Protein 2OBP (pdb70)

Structure (mmCIF, N/CA/C/O backbone):
data_2OBP
#
_entry.id   2OBP
#
_cell.length_a   76.580
_cell.length_b   76.580
_cell.length_c   137.860
_cell.angle_alpha   90.000
_cell.angle_beta   90.000
_cell.angle_gamma   120.000
#
_symmetry.space_group_name_H-M   'P 63 2 2'
#
loop_
_entity.id
_entity.type
_entity.pdbx_description
1 polymer 'Putative DNA-binding protein'
2 non-polymer 'NITRATE ION'
3 non-polymer 'CHLORIDE ION'
4 water water
#
loop_
_atom_site.group_PDB
_atom_site.id
_atom_site.type_symbol
_atom_site.label_atom_id
_atom_site.label_alt_id
_atom_site.label_comp_id
_atom_site.label_asym_id
_atom_site.label_entity_id
_atom_site.label_seq_id
_atom_site.pdbx_PDB_ins_code
_atom_site.Cartn_x
_atom_site.Cartn_y
_atom_site.Cartn_z
_atom_site.occupancy
_atom_site.B_iso_or_equiv
_atom_site.auth_seq_id
_atom_site.auth_comp_id
_atom_site.auth_asym_id
_atom_site.auth_atom_id
_atom_site.pdbx_PDB_model_num
ATOM 1 N N . GLY A 1 13 ? 13.965 38.514 40.660 1.00 41.20 12 GLY A N 1
ATOM 2 C CA . GLY A 1 13 ? 15.156 38.659 41.558 1.00 39.20 12 GLY A CA 1
ATOM 3 C C . GLY A 1 13 ? 16.487 38.529 40.830 1.00 37.96 12 GLY A C 1
ATOM 4 O O . GLY A 1 13 ? 17.536 38.568 41.448 1.00 41.98 12 GLY A O 1
ATOM 5 N N . ILE A 1 14 ? 16.437 38.413 39.513 1.00 33.16 13 ILE A N 1
ATOM 6 C CA . ILE A 1 14 ? 17.607 38.067 38.722 1.00 32.47 13 ILE A CA 1
ATOM 7 C C . ILE A 1 14 ? 18.354 39.331 38.290 1.00 30.48 13 ILE A C 1
ATOM 8 O O . ILE A 1 14 ? 17.720 40.341 37.971 1.00 30.95 13 ILE A O 1
ATOM 13 N N . ASP A 1 15 ? 19.693 39.292 38.322 1.00 26.21 14 ASP A N 1
ATOM 14 C CA . ASP A 1 15 ? 20.514 40.420 37.845 1.00 25.53 14 ASP A CA 1
ATOM 15 C C . ASP A 1 15 ? 20.346 40.533 36.329 1.00 23.88 14 ASP A C 1
ATOM 16 O O . ASP A 1 15 ? 20.821 39.656 35.573 1.00 25.73 14 ASP A O 1
ATOM 21 N N . PRO A 1 16 ? 19.690 41.611 35.865 1.00 25.55 15 PRO A N 1
ATOM 22 C CA . PRO A 1 16 ? 19.387 41.729 34.443 1.00 27.12 15 PRO A CA 1
ATOM 23 C C . PRO A 1 16 ? 20.656 41.921 33.596 1.00 26.51 15 PRO A C 1
ATOM 24 O O . PRO A 1 16 ? 20.672 41.591 32.409 1.00 25.00 15 PRO A O 1
ATOM 28 N N . ALA A 1 17 ? 21.701 42.485 34.195 1.00 24.72 16 ALA A N 1
ATOM 29 C CA . ALA A 1 17 ? 22.947 42.670 33.473 1.00 24.79 16 ALA A CA 1
ATOM 30 C C . ALA A 1 17 ? 23.638 41.354 33.146 1.00 25.98 16 ALA A C 1
ATOM 31 O O . ALA A 1 17 ? 24.226 41.202 32.049 1.00 26.33 16 ALA A O 1
ATOM 33 N N . ILE A 1 18 ? 23.585 40.387 34.055 1.00 23.14 17 ILE A N 1
ATOM 34 C CA . ILE A 1 18 ? 24.179 39.090 33.760 1.00 23.08 17 ILE A CA 1
ATOM 35 C C . ILE A 1 18 ? 23.359 38.372 32.646 1.00 24.31 17 ILE A C 1
ATOM 36 O O . ILE A 1 18 ? 23.905 37.794 31.707 1.00 26.18 17 ILE A O 1
ATOM 41 N N . VAL A 1 19 ? 22.041 38.408 32.778 1.00 24.71 18 VAL A N 1
ATOM 42 C CA . VAL A 1 19 ? 21.163 37.845 31.765 1.00 25.21 18 VAL A CA 1
ATOM 43 C C . VAL A 1 19 ? 21.414 38.476 30.396 1.00 26.37 18 VAL A C 1
ATOM 44 O O . VAL A 1 19 ? 21.522 37.767 29.412 1.00 27.28 18 VAL A O 1
ATOM 48 N N . GLU A 1 20 ? 21.526 39.797 30.337 1.00 25.00 19 GLU A N 1
ATOM 49 C CA . GLU A 1 20 ? 21.663 40.479 29.062 1.00 25.64 19 GLU A CA 1
ATOM 50 C C . GLU A 1 20 ? 22.981 40.126 28.361 1.00 26.93 19 GLU A C 1
ATOM 51 O O . GLU A 1 20 ? 23.014 39.895 27.142 1.00 27.92 19 GLU A O 1
ATOM 57 N N . VAL A 1 21 ? 24.062 40.068 29.130 1.00 25.90 20 VAL A N 1
ATOM 58 C CA . VAL A 1 21 ? 25.328 39.662 28.585 1.00 25.25 20 VAL A CA 1
ATOM 59 C C . VAL A 1 21 ? 25.271 38.215 28.083 1.00 23.66 20 VAL A C 1
ATOM 60 O O . VAL A 1 21 ? 25.841 37.913 27.027 1.00 25.01 20 VAL A O 1
ATOM 64 N N . LEU A 1 22 ? 24.655 37.286 28.838 1.00 24.73 21 LEU A N 1
ATOM 65 C CA . LEU A 1 22 ? 24.493 35.919 28.344 1.00 25.37 21 LEU A CA 1
ATOM 66 C C . LEU A 1 22 ? 23.723 35.855 27.025 1.00 25.71 21 LEU A C 1
ATOM 67 O O . LEU A 1 22 ? 24.117 35.136 26.111 1.00 25.61 21 LEU A O 1
ATOM 72 N N . LEU A 1 23 ? 22.651 36.632 26.929 1.00 28.32 22 LEU A N 1
ATOM 73 C CA . LEU A 1 23 ? 21.878 36.713 25.680 1.00 26.59 22 LEU A CA 1
ATOM 74 C C . LEU A 1 23 ? 22.681 37.258 24.511 1.00 25.90 22 LEU A C 1
ATOM 75 O O . LEU A 1 23 ? 22.604 36.722 23.402 1.00 28.68 22 LEU A O 1
ATOM 80 N N . VAL A 1 24 ? 23.449 38.324 24.746 1.00 24.89 23 VAL A N 1
ATOM 81 C CA . VAL A 1 24 ? 24.258 38.908 23.681 1.00 26.28 23 VAL A CA 1
ATOM 82 C C . VAL A 1 24 ? 25.350 37.923 23.227 1.00 27.10 23 VAL A C 1
ATOM 83 O O . VAL A 1 24 ? 25.576 37.747 22.028 1.00 28.76 23 VAL A O 1
ATOM 87 N N . LEU A 1 25 ? 26.019 37.269 24.181 1.00 26.17 24 LEU A N 1
ATOM 88 C CA . LEU A 1 25 ? 27.080 36.321 23.846 1.00 26.18 24 LEU A CA 1
ATOM 89 C C . LEU A 1 25 ? 26.524 35.087 23.117 1.00 25.47 24 LEU A C 1
ATOM 90 O O . LEU A 1 25 ? 27.158 34.557 22.214 1.00 25.82 24 LEU A O 1
ATOM 95 N N . ARG A 1 26 ? 25.338 34.639 23.485 1.00 26.89 25 ARG A N 1
ATOM 96 C CA . ARG A 1 26 ? 24.720 33.567 22.750 1.00 26.36 25 ARG A CA 1
ATOM 97 C C . ARG A 1 26 ? 24.471 33.939 21.277 1.00 28.13 25 ARG A C 1
ATOM 98 O O . ARG A 1 26 ? 24.771 33.147 20.383 1.00 27.49 25 ARG A O 1
ATOM 106 N N . GLU A 1 27 ? 23.901 35.118 21.051 1.00 27.86 26 GLU A N 1
ATOM 107 C CA . GLU A 1 27 ? 23.700 35.664 19.705 1.00 28.50 26 GLU A CA 1
ATOM 108 C C . GLU A 1 27 ? 25.013 35.714 18.914 1.00 28.81 26 GLU A C 1
ATOM 109 O O . GLU A 1 27 ? 25.069 35.295 17.763 1.00 29.23 26 GLU A O 1
ATOM 115 N N . ALA A 1 28 ? 26.066 36.233 19.544 1.00 26.79 27 ALA A N 1
ATOM 116 C CA . ALA A 1 28 ? 27.372 36.341 18.904 1.00 25.88 27 ALA A CA 1
ATOM 117 C C . ALA A 1 28 ? 27.899 34.994 18.383 1.00 27.93 27 ALA A C 1
ATOM 118 O O . ALA A 1 28 ? 28.539 34.929 17.320 1.00 30.39 27 ALA A O 1
ATOM 120 N N . GLY A 1 29 ? 27.607 33.928 19.109 1.00 29.62 28 GLY A N 1
ATOM 121 C CA . GLY A 1 29 ? 28.121 32.601 18.795 1.00 31.37 28 GLY A CA 1
ATOM 122 C C . GLY A 1 29 ? 27.265 31.725 17.917 1.00 33.68 28 GLY A C 1
ATOM 123 O O . GLY A 1 29 ? 27.656 30.594 17.668 1.00 38.49 28 GLY A O 1
ATOM 124 N N . ILE A 1 30 ? 26.114 32.229 17.464 1.00 35.70 29 ILE A N 1
ATOM 125 C CA A ILE A 1 30 ? 25.204 31.401 16.677 0.50 37.22 29 ILE A CA 1
ATOM 126 C CA B ILE A 1 30 ? 25.162 31.504 16.605 0.50 36.84 29 ILE A CA 1
ATOM 127 C C . ILE A 1 30 ? 25.834 31.007 15.330 1.00 39.01 29 ILE A C 1
ATOM 128 O O . ILE A 1 30 ? 25.665 29.851 14.895 1.00 41.20 29 ILE A O 1
ATOM 137 N N . GLU A 1 31 ? 26.570 31.908 14.688 1.00 39.40 30 GLU A N 1
ATOM 138 C CA . GLU A 1 31 ? 27.263 31.539 13.454 1.00 40.89 30 GLU A CA 1
ATOM 139 C C . GLU A 1 31 ? 28.570 30.827 13.783 1.00 40.47 30 GLU A C 1
ATOM 140 O O . GLU A 1 31 ? 29.468 31.424 14.366 1.00 38.81 30 GLU A O 1
ATOM 146 N N . ASN A 1 32 ? 28.671 29.556 13.395 1.00 42.89 31 ASN A N 1
ATOM 147 C CA . ASN A 1 32 ? 29.859 28.740 13.681 1.00 42.30 31 ASN A CA 1
ATOM 148 C C . ASN A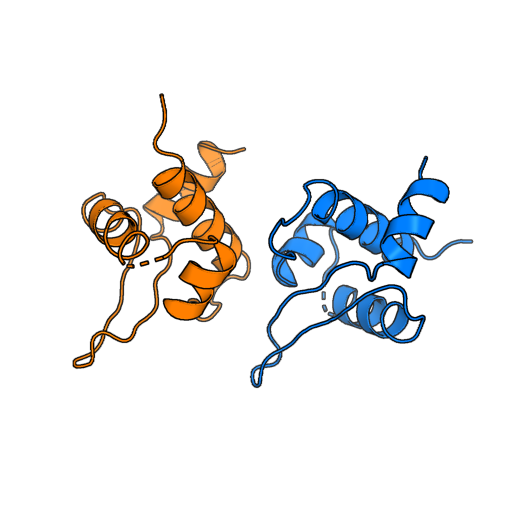 1 32 ? 31.124 29.346 13.056 1.00 40.81 31 ASN A C 1
ATOM 149 O O . ASN A 1 32 ? 31.098 29.827 11.926 1.00 38.27 31 ASN A O 1
ATOM 154 N N . GLY A 1 33 ? 32.217 29.338 13.818 1.00 40.09 32 GLY A N 1
ATOM 155 C CA . GLY A 1 33 ? 33.467 29.962 13.386 1.00 39.78 32 GLY A CA 1
ATOM 156 C C . GLY A 1 33 ? 33.507 31.492 13.361 1.00 38.84 32 GLY A C 1
ATOM 157 O O . GLY A 1 33 ? 34.499 32.063 12.903 1.00 39.05 32 GLY A O 1
ATOM 158 N N . ALA A 1 34 ? 32.459 32.164 13.844 1.00 35.99 33 ALA A N 1
ATOM 159 C CA . ALA A 1 34 ? 32.432 33.635 13.860 1.00 33.35 33 ALA A CA 1
ATOM 160 C C . ALA A 1 34 ? 33.493 34.175 14.817 1.00 30.21 33 ALA A C 1
ATOM 161 O O . ALA A 1 34 ? 33.819 33.556 15.823 1.00 30.41 33 ALA A O 1
ATOM 163 N N . THR A 1 35 ? 34.069 35.327 14.474 1.00 29.37 34 THR A N 1
ATOM 164 C CA . THR A 1 35 ? 35.014 36.012 15.348 1.00 26.20 34 THR A CA 1
ATOM 165 C C . THR A 1 35 ? 34.333 36.492 16.612 1.00 25.91 34 THR A C 1
ATOM 166 O O . THR A 1 35 ? 33.256 37.089 16.532 1.00 25.89 34 THR A O 1
ATOM 170 N N . PRO A 1 36 ? 34.931 36.228 17.801 1.00 25.07 35 PRO A N 1
ATOM 171 C CA . PRO A 1 36 ? 34.252 36.708 19.017 1.00 25.09 35 PRO A CA 1
ATOM 172 C C . PRO A 1 36 ? 34.138 38.216 19.014 1.00 24.42 35 PRO A C 1
ATOM 173 O O . PRO A 1 36 ? 35.043 38.883 18.563 1.00 23.73 35 PRO A O 1
ATOM 177 N N . TRP A 1 37 ? 33.058 38.727 19.577 1.00 23.84 36 TRP A N 1
ATOM 178 C CA . TRP A 1 37 ? 32.843 40.165 19.555 1.00 22.72 36 TRP A CA 1
ATOM 179 C C . TRP A 1 37 ? 33.771 40.887 20.500 1.00 22.00 36 TRP A C 1
ATOM 180 O O . TRP A 1 37 ? 34.120 40.410 21.562 1.00 22.25 36 TRP A O 1
ATOM 191 N N . SER A 1 38 ? 34.169 42.083 20.090 1.00 20.20 37 SER A N 1
ATOM 192 C CA . SER A 1 38 ? 34.958 42.940 20.934 1.00 22.43 37 SER A CA 1
ATOM 193 C C . SER A 1 38 ? 34.168 43.469 22.121 1.00 24.11 37 SER A C 1
ATOM 194 O O . SER A 1 38 ? 32.943 43.583 22.086 1.00 21.29 37 SER A O 1
ATOM 197 N N . LEU A 1 39 ? 34.888 43.815 23.191 1.00 22.95 38 LEU A N 1
ATOM 198 C CA . LEU A 1 39 ? 34.174 44.266 24.410 1.00 22.30 38 LEU A CA 1
ATOM 199 C C . LEU A 1 39 ? 33.236 45.442 24.151 1.00 22.34 38 LEU A C 1
ATOM 200 O O . LEU A 1 39 ? 32.096 45.424 24.603 1.00 25.44 38 LEU A O 1
ATOM 205 N N . PRO A 1 40 ? 33.681 46.477 23.414 1.00 21.88 39 PRO A N 1
ATOM 206 C CA . PRO A 1 40 ? 32.732 47.588 23.210 1.00 19.82 39 PRO A CA 1
ATOM 207 C C . PRO A 1 40 ? 31.448 47.215 22.454 1.00 20.69 39 PRO A C 1
ATOM 208 O O . PRO A 1 40 ? 30.402 47.842 22.655 1.00 22.69 39 PRO A O 1
ATOM 212 N N . LYS A 1 41 ? 31.547 46.287 21.520 1.00 22.39 40 LYS A N 1
ATOM 213 C CA . LYS A 1 41 ? 30.402 45.795 20.802 1.00 22.61 40 LYS A CA 1
ATOM 214 C C . LYS A 1 41 ? 29.444 45.034 21.717 1.00 23.10 40 LYS A C 1
ATOM 215 O O . LYS A 1 41 ? 28.212 45.235 21.662 1.00 23.09 40 LYS A O 1
ATOM 221 N N . ILE A 1 42 ? 30.000 44.193 22.585 1.00 22.35 41 ILE A N 1
ATOM 222 C CA . ILE A 1 42 ? 29.166 43.494 23.571 1.00 21.77 41 ILE A CA 1
ATOM 223 C C . ILE A 1 42 ? 28.448 44.515 24.475 1.00 23.18 41 ILE A C 1
ATOM 224 O O . ILE A 1 42 ? 27.231 44.387 24.736 1.00 25.33 41 ILE A O 1
ATOM 229 N N . ALA A 1 43 ? 29.205 45.509 24.959 1.00 23.64 42 ALA A N 1
ATOM 230 C CA . ALA A 1 43 ? 28.653 46.567 25.828 1.00 23.31 42 ALA A CA 1
ATOM 231 C C . ALA A 1 43 ? 27.560 47.344 25.127 1.00 26.49 42 ALA A C 1
ATOM 232 O O . ALA A 1 43 ? 26.500 47.631 25.713 1.00 26.53 42 ALA A O 1
ATOM 234 N N . LYS A 1 44 ? 27.796 47.696 23.863 1.00 25.55 43 LYS A N 1
ATOM 235 C CA . LYS A 1 44 ? 26.778 48.392 23.087 1.00 24.97 43 LYS A CA 1
ATOM 236 C C . LYS A 1 44 ? 25.532 47.547 22.904 1.00 24.06 43 LYS A C 1
ATOM 237 O O . LYS A 1 44 ? 24.437 48.033 23.129 1.00 24.57 43 LYS A O 1
ATOM 243 N N . ARG A 1 45 ? 25.674 46.282 22.516 1.00 24.12 44 ARG A N 1
ATOM 244 C CA . ARG A 1 45 ? 24.493 45.476 22.213 1.00 25.86 44 ARG A CA 1
ATOM 245 C C . ARG A 1 45 ? 23.725 45.086 23.492 1.00 27.20 44 ARG A C 1
ATOM 246 O O . ARG A 1 45 ? 22.498 44.928 23.440 1.00 25.02 44 ARG A O 1
ATOM 250 N N . ALA A 1 46 ? 24.441 44.963 24.623 1.00 25.56 45 ALA A N 1
ATOM 251 C CA . ALA A 1 46 ? 23.846 44.698 25.951 1.00 25.56 45 ALA A CA 1
ATOM 252 C C . ALA A 1 46 ? 23.302 45.956 26.620 1.00 28.08 45 ALA A C 1
ATOM 253 O O . ALA A 1 46 ? 22.617 45.890 27.641 1.00 30.69 45 ALA A O 1
ATOM 255 N N . GLN A 1 47 ? 23.628 47.110 26.052 1.00 25.50 46 GLN A N 1
ATOM 256 C CA . GLN A 1 47 ? 23.266 48.410 26.609 1.00 26.76 46 GLN A CA 1
ATOM 257 C C . GLN A 1 47 ? 23.809 48.635 28.015 1.00 25.05 46 GLN A C 1
ATOM 258 O O . GLN A 1 47 ? 23.108 49.113 28.893 1.00 27.86 46 GLN A O 1
ATOM 264 N N . LEU A 1 48 ? 25.067 48.287 28.215 1.00 25.74 47 LEU A N 1
ATOM 265 C CA . LEU A 1 48 ? 25.732 48.368 29.509 1.00 25.63 47 LEU A CA 1
ATOM 266 C C . LEU A 1 48 ? 26.939 49.270 29.361 1.00 26.27 47 LEU A C 1
ATOM 267 O O . LEU A 1 48 ? 27.623 49.218 28.350 1.00 27.02 47 LEU A O 1
ATOM 272 N N . PRO A 1 49 ? 27.218 50.093 30.379 1.00 26.78 48 PRO A N 1
ATOM 273 C CA . PRO A 1 49 ? 28.515 50.755 30.443 1.00 25.31 48 PRO A CA 1
ATOM 274 C C . PRO A 1 49 ? 29.651 49.727 30.498 1.00 26.00 48 PRO A C 1
ATOM 275 O O . PRO A 1 49 ? 29.449 48.613 31.031 1.00 25.19 48 PRO A O 1
ATOM 292 N N . SER A 1 51 ? 32.199 49.512 32.408 1.00 26.37 50 SER A N 1
ATOM 293 C CA . SER A 1 51 ? 32.551 49.052 33.762 1.00 25.55 50 SER A CA 1
ATOM 294 C C . SER A 1 51 ? 31.640 47.904 34.212 1.00 25.35 50 SER A C 1
ATOM 295 O O . SER A 1 51 ? 32.095 46.945 34.853 1.00 22.96 50 SER A O 1
ATOM 298 N N . VAL A 1 52 ? 30.358 47.998 33.899 1.00 24.74 51 VAL A N 1
ATOM 299 C CA . VAL A 1 52 ? 29.407 46.942 34.256 1.00 23.65 51 VAL A CA 1
ATOM 300 C C . VAL A 1 52 ? 29.674 45.667 33.449 1.00 24.93 51 VAL A C 1
ATOM 301 O O . VAL A 1 52 ? 29.690 44.544 33.983 1.00 23.02 51 VAL A O 1
ATOM 305 N N . LEU A 1 53 ? 29.962 45.835 32.168 1.00 24.04 52 LEU A N 1
ATOM 306 C CA . LEU A 1 53 ? 30.271 44.671 31.329 1.00 22.20 52 LEU A CA 1
ATOM 307 C C . LEU A 1 53 ? 31.468 43.927 31.906 1.00 22.22 52 LEU A C 1
ATOM 308 O O . LEU A 1 53 ? 31.452 42.680 31.984 1.00 22.77 52 LEU A O 1
ATOM 313 N N . ARG A 1 54 ? 32.524 44.657 32.253 1.00 22.17 53 ARG A N 1
ATOM 314 C CA . ARG A 1 54 ? 33.734 44.016 32.799 1.00 24.04 53 ARG A CA 1
ATOM 315 C C . ARG A 1 54 ? 33.467 43.228 34.078 1.00 22.74 53 ARG A C 1
ATOM 316 O O . ARG A 1 54 ? 34.007 42.142 34.265 1.00 25.77 53 ARG A O 1
ATOM 324 N N . ARG A 1 55 ? 32.588 43.766 34.931 1.00 23.51 54 ARG A N 1
ATOM 325 C CA . ARG A 1 55 ? 32.211 43.102 36.160 1.00 21.81 54 ARG A CA 1
ATOM 326 C C . ARG A 1 55 ? 31.500 41.782 35.853 1.00 22.68 54 ARG A C 1
ATOM 327 O O . ARG A 1 55 ? 31.823 40.731 36.404 1.00 22.97 54 ARG A O 1
ATOM 335 N N . VAL A 1 56 ? 30.513 41.872 34.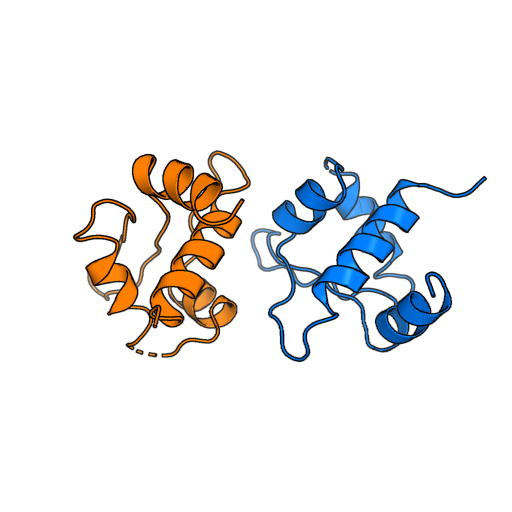974 1.00 21.24 55 VAL A N 1
ATOM 336 C CA . VAL A 1 56 ? 29.742 40.702 34.563 1.00 20.10 55 VAL A CA 1
ATOM 337 C C . VAL A 1 56 ? 30.649 39.636 33.907 1.00 19.22 55 VAL A C 1
ATOM 338 O O . VAL A 1 56 ? 30.572 38.435 34.224 1.00 21.21 55 VAL A O 1
ATOM 342 N N . LEU A 1 57 ? 31.548 40.068 33.028 1.00 19.76 56 LEU A N 1
ATOM 343 C CA . LEU A 1 57 ? 32.443 39.096 32.382 1.00 20.46 56 LEU A CA 1
ATOM 344 C C . LEU A 1 57 ? 33.383 38.467 33.363 1.00 21.37 56 LEU A C 1
ATOM 345 O O . LEU A 1 57 ? 33.744 37.315 33.197 1.00 20.69 56 LEU A O 1
ATOM 350 N N . THR A 1 58 ? 33.902 39.230 34.323 1.00 21.78 57 THR A N 1
ATOM 351 C CA . THR A 1 58 ? 34.743 38.630 35.335 1.00 21.24 57 THR A CA 1
ATOM 352 C C . THR A 1 58 ? 33.988 37.514 36.051 1.00 20.78 57 THR A C 1
ATOM 353 O O . THR A 1 58 ? 34.519 36.445 36.332 1.00 22.03 57 THR A O 1
ATOM 357 N N . GLN A 1 59 ? 32.726 37.772 36.373 1.00 20.46 58 GLN A N 1
ATOM 358 C CA . GLN A 1 59 ? 31.906 36.777 37.055 1.00 19.66 58 GLN A CA 1
ATOM 359 C C . GLN A 1 59 ? 31.595 35.579 36.167 1.00 22.42 58 GLN A C 1
ATOM 360 O O . GLN A 1 59 ? 31.604 34.442 36.640 1.00 20.61 58 GLN A O 1
ATOM 366 N N . LEU A 1 60 ? 31.274 35.819 34.897 1.00 23.78 59 LEU A N 1
ATOM 367 C CA . LEU A 1 60 ? 31.037 34.690 33.973 1.00 23.00 59 LEU A CA 1
ATOM 368 C C . LEU A 1 60 ? 32.294 33.877 33.682 1.00 23.95 59 LEU A C 1
ATOM 369 O O . LEU A 1 60 ? 32.204 32.644 33.474 1.00 23.61 59 LEU A O 1
ATOM 374 N N . GLN A 1 61 ? 33.452 34.552 33.624 1.00 22.91 60 GLN A N 1
ATOM 375 C CA A GLN A 1 61 ? 34.738 33.885 33.435 0.50 22.20 60 GLN A CA 1
ATOM 376 C CA B GLN A 1 61 ? 34.705 33.823 33.426 0.50 22.18 60 GLN A CA 1
ATOM 377 C C . GLN A 1 61 ? 35.048 33.010 34.660 1.00 22.39 60 GLN A C 1
ATOM 378 O O . GLN A 1 61 ? 35.435 31.846 34.548 1.00 19.90 60 GLN A O 1
ATOM 389 N N . ALA A 1 62 ? 34.836 33.561 35.854 1.00 21.17 61 ALA A N 1
ATOM 390 C CA . ALA A 1 62 ? 34.991 32.791 37.087 1.00 22.61 61 ALA A CA 1
ATOM 391 C C . ALA A 1 62 ? 34.147 31.549 37.132 1.00 22.16 61 ALA A C 1
ATOM 392 O O . ALA A 1 62 ? 34.593 30.458 37.586 1.00 22.87 61 ALA A O 1
ATOM 394 N N . ALA A 1 63 ? 32.955 31.655 36.577 1.00 22.87 62 ALA A N 1
ATOM 395 C CA . ALA A 1 63 ? 32.011 30.556 36.555 1.00 22.25 62 ALA A CA 1
ATOM 396 C C . ALA A 1 63 ? 32.274 29.518 35.454 1.00 25.91 62 ALA A C 1
ATOM 397 O O . ALA A 1 63 ? 31.609 28.493 35.401 1.00 24.03 62 ALA A O 1
ATOM 399 N N . GLY A 1 64 ? 33.232 29.778 34.585 1.00 22.98 63 GLY A N 1
ATOM 400 C CA . GLY A 1 64 ? 33.570 28.863 33.499 1.00 23.37 63 GLY A CA 1
ATOM 401 C C . GLY A 1 64 ? 32.662 28.959 32.267 1.00 23.64 63 GLY A C 1
ATOM 402 O O . GLY A 1 64 ? 32.774 28.090 31.373 1.00 23.23 63 GLY A O 1
ATOM 403 N N . LEU A 1 65 ? 31.838 30.014 32.212 1.00 22.86 64 LEU A N 1
ATOM 404 C CA . LEU A 1 65 ? 30.825 30.188 31.170 1.00 22.18 64 LEU A CA 1
ATOM 405 C C . LEU A 1 65 ? 31.276 31.123 30.031 1.00 22.63 64 LEU A C 1
ATOM 406 O O . LEU A 1 65 ? 30.677 31.103 28.968 1.00 23.06 64 LEU A O 1
ATOM 411 N N . ALA A 1 66 ? 32.303 31.944 30.279 1.00 21.57 65 ALA A N 1
ATOM 412 C CA . ALA A 1 66 ? 32.760 32.881 29.264 1.00 21.77 65 ALA A CA 1
ATOM 413 C C . ALA A 1 66 ? 34.261 32.887 29.251 1.00 21.72 65 ALA A C 1
ATOM 414 O O . ALA A 1 66 ? 34.898 32.652 30.272 1.00 24.19 65 ALA A O 1
ATOM 416 N N . ASP A 1 67 ? 34.809 33.106 28.062 1.00 23.12 66 ASP A N 1
ATOM 417 C CA . ASP A 1 67 ? 36.229 33.324 27.827 1.00 23.55 66 ASP A CA 1
ATOM 418 C C . ASP A 1 67 ? 36.385 34.798 27.605 1.00 25.33 66 ASP A C 1
ATOM 419 O O . ASP A 1 67 ? 35.628 35.407 26.847 1.00 28.22 66 ASP A O 1
ATOM 424 N N . VAL A 1 68 ? 37.294 35.405 28.342 1.00 22.23 67 VAL A N 1
ATOM 425 C CA . VAL A 1 68 ? 37.541 36.842 28.178 1.00 22.12 67 VAL A CA 1
ATOM 426 C C . VAL A 1 68 ? 39.003 36.912 27.800 1.00 24.97 67 VAL A C 1
ATOM 427 O O . VAL A 1 68 ? 39.869 36.537 28.587 1.00 27.20 67 VAL A O 1
ATOM 431 N N . SER A 1 69 ? 39.293 37.405 26.588 1.00 24.44 68 SER A N 1
ATOM 432 C CA A SER A 1 69 ? 40.663 37.442 26.059 0.50 21.84 68 SER A CA 1
ATOM 433 C CA B SER A 1 69 ? 40.664 37.458 26.075 0.50 23.21 68 SER A CA 1
ATOM 434 C C . SER A 1 69 ? 41.084 38.902 25.852 1.00 23.47 68 SER A C 1
ATOM 435 O O . SER A 1 69 ? 40.564 39.569 24.970 1.00 24.80 68 SER A O 1
ATOM 440 N N . VAL A 1 70 ? 42.033 39.374 26.652 1.00 24.23 69 VAL A N 1
ATOM 441 C CA . VAL A 1 70 ? 42.558 40.745 26.547 1.00 23.35 69 VAL A CA 1
ATOM 442 C C . VAL A 1 70 ? 44.076 40.758 26.261 1.00 23.91 69 VAL A C 1
ATOM 443 O O . VAL A 1 70 ? 44.825 39.819 26.603 1.00 23.06 69 VAL A O 1
ATOM 447 N N . GLU A 1 71 ? 44.519 41.823 25.611 1.00 24.93 70 GLU A N 1
ATOM 448 C CA . GLU A 1 71 ? 45.917 42.065 25.297 1.00 27.93 70 GLU A CA 1
ATOM 449 C C . GLU A 1 71 ? 46.485 43.027 26.326 1.00 27.75 70 GLU A C 1
ATOM 450 O O . GLU A 1 71 ? 45.794 43.413 27.266 1.00 29.23 70 GLU A O 1
ATOM 456 N N . ALA A 1 72 ? 47.732 43.434 26.126 1.00 27.45 71 ALA A N 1
ATOM 457 C CA . ALA A 1 72 ? 48.469 44.194 27.131 1.00 30.96 71 ALA A CA 1
ATOM 458 C C . ALA A 1 72 ? 47.786 45.520 27.463 1.00 33.04 71 ALA A C 1
ATOM 459 O O . ALA A 1 72 ? 47.837 45.964 28.595 1.00 36.92 71 ALA A O 1
ATOM 461 N N . ASP A 1 73 ? 47.101 46.122 26.493 1.00 33.18 72 ASP A N 1
ATOM 462 C CA . ASP A 1 73 ? 46.351 47.331 26.770 1.00 32.64 72 ASP A CA 1
ATOM 463 C C . ASP A 1 73 ? 44.984 47.147 27.412 1.00 33.04 72 ASP A C 1
ATOM 464 O O . ASP A 1 73 ? 44.273 48.138 27.629 1.00 34.99 72 ASP A O 1
ATOM 4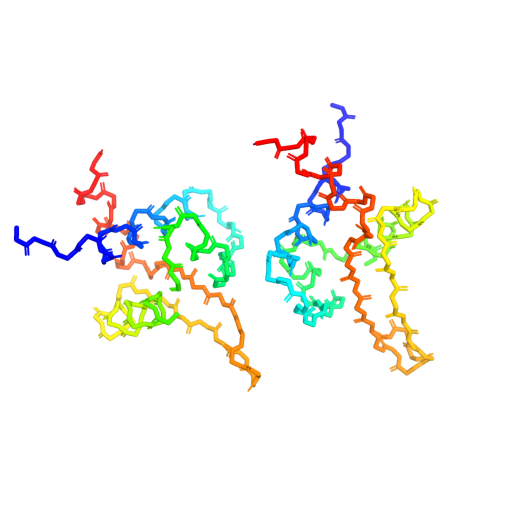69 N N . GLY A 1 74 ? 44.595 45.908 27.700 1.00 29.11 73 GLY A N 1
ATOM 470 C CA . GLY A 1 74 ? 43.379 45.651 28.421 1.00 27.59 73 GLY A CA 1
ATOM 471 C C . GLY A 1 74 ? 42.203 45.566 27.476 1.00 27.06 73 GLY A C 1
ATOM 472 O O . GLY A 1 74 ? 41.106 45.294 27.912 1.00 28.16 73 GLY A O 1
ATOM 473 N N . ARG A 1 75 ? 42.431 45.756 26.174 1.00 27.19 74 ARG A N 1
ATOM 474 C CA . ARG A 1 75 ? 41.340 45.605 25.178 1.00 28.41 74 ARG A CA 1
ATOM 475 C C . ARG A 1 75 ? 41.287 44.168 24.648 1.00 27.38 74 ARG A C 1
ATOM 476 O O . ARG A 1 75 ? 42.284 43.463 24.598 1.00 26.20 74 ARG A O 1
ATOM 484 N N . GLY A 1 76 ? 40.118 43.752 24.184 1.00 25.43 75 GLY A N 1
ATOM 485 C CA . GLY A 1 76 ? 39.996 42.437 23.585 1.00 24.19 75 GLY A CA 1
ATOM 486 C C . GLY A 1 76 ? 38.586 42.013 23.266 1.00 25.80 75 GLY A C 1
ATOM 487 O O . GLY A 1 76 ? 37.824 42.819 22.710 1.00 26.18 75 GLY A O 1
ATOM 488 N N . HIS A 1 77 ? 38.251 40.757 23.554 1.00 22.69 76 HIS A N 1
ATOM 489 C CA . HIS A 1 77 ? 36.985 40.197 23.120 1.00 22.70 76 HIS A CA 1
ATOM 490 C C . HIS A 1 77 ? 36.520 39.152 24.150 1.00 22.59 76 HIS A C 1
ATOM 491 O O . HIS A 1 77 ? 37.293 38.760 25.025 1.00 24.09 76 HIS A O 1
ATOM 498 N N . ALA A 1 78 ? 35.295 38.713 24.005 1.00 23.38 77 ALA A N 1
ATOM 499 C CA . ALA A 1 78 ? 34.754 37.697 24.897 1.00 20.11 77 ALA A CA 1
ATOM 500 C C . ALA A 1 78 ? 33.723 36.871 24.146 1.00 23.79 77 ALA A C 1
ATOM 501 O O . ALA A 1 78 ? 33.145 37.292 23.142 1.00 22.68 77 ALA A O 1
ATOM 503 N N . SER A 1 79 ? 33.503 35.686 24.664 1.00 23.59 78 SER A N 1
ATOM 504 C CA . SER A 1 79 ? 32.623 34.700 24.037 1.00 23.28 78 SER A CA 1
ATOM 505 C C . SER A 1 79 ? 32.218 33.670 25.107 1.00 24.71 78 SER A C 1
ATOM 506 O O . SER A 1 79 ? 32.879 33.573 26.139 1.00 24.56 78 SER A O 1
ATOM 509 N N . LEU A 1 80 ? 31.194 32.889 24.806 1.00 23.61 79 LEU A N 1
ATOM 510 C CA . LEU A 1 80 ? 30.840 31.758 25.667 1.00 21.63 79 LEU A CA 1
ATOM 511 C C . LEU A 1 80 ? 31.834 30.631 25.453 1.00 24.23 79 LEU A C 1
ATOM 512 O O . LEU A 1 80 ? 32.260 30.381 24.311 1.00 23.61 79 LEU A O 1
ATOM 517 N N . THR A 1 81 ? 32.181 29.948 26.547 1.00 23.26 80 THR A N 1
ATOM 518 C CA . THR A 1 81 ? 32.914 28.715 26.485 1.00 23.31 80 THR A CA 1
ATOM 519 C C . THR A 1 81 ? 31.974 27.645 25.899 1.00 24.48 80 THR A C 1
ATOM 520 O O . THR A 1 81 ? 30.774 27.874 25.723 1.00 24.56 80 THR A O 1
ATOM 524 N N . GLN A 1 82 ? 32.486 26.446 25.634 1.00 26.14 81 GLN A N 1
ATOM 525 C CA . GLN A 1 82 ? 31.605 25.380 25.186 1.00 25.65 81 GLN A CA 1
ATOM 526 C C . GLN A 1 82 ? 30.501 25.132 26.235 1.00 26.18 81 GLN A C 1
ATOM 527 O O . GLN A 1 82 ? 29.346 24.961 25.894 1.00 28.33 81 GLN A O 1
ATOM 530 N N . GLU A 1 83 ? 30.867 25.178 27.502 1.00 23.52 82 GLU A N 1
ATOM 531 C CA . GLU A 1 83 ? 29.891 25.068 28.601 1.00 24.05 82 GLU A CA 1
ATOM 532 C C . GLU A 1 83 ? 28.850 26.154 28.584 1.00 24.45 82 GLU A C 1
ATOM 533 O O . GLU A 1 83 ? 27.659 25.901 28.709 1.00 24.55 82 GLU A O 1
ATOM 539 N N . GLY A 1 84 ? 29.297 27.399 28.465 1.00 21.69 83 GLY A N 1
ATOM 540 C CA . GLY A 1 84 ? 28.353 28.481 28.426 1.00 22.30 83 GLY A CA 1
ATOM 541 C C . GLY A 1 84 ? 27.421 28.431 27.225 1.00 21.86 83 GLY A C 1
ATOM 542 O O . GLY A 1 84 ? 26.265 28.836 27.327 1.00 22.51 83 GLY A O 1
ATOM 543 N N . ALA A 1 85 ? 27.949 28.056 26.069 1.00 22.50 84 ALA A N 1
ATOM 544 C CA . ALA A 1 85 ? 27.177 28.064 24.815 1.00 23.19 84 ALA A CA 1
ATOM 545 C C . ALA A 1 85 ? 26.091 27.046 24.882 1.00 24.78 84 ALA A C 1
ATOM 546 O O . ALA A 1 85 ? 24.939 27.328 24.464 1.00 22.88 84 ALA A O 1
ATOM 548 N N . ALA A 1 86 ? 26.440 25.852 25.345 1.00 25.58 85 ALA A N 1
ATOM 549 C CA . ALA A 1 86 ? 25.453 24.780 25.455 1.00 23.56 85 ALA A CA 1
ATOM 550 C C . ALA A 1 86 ? 24.390 25.130 26.476 1.00 22.80 85 ALA A C 1
ATOM 551 O O . ALA A 1 86 ? 23.211 24.853 26.235 1.00 23.75 85 ALA A O 1
ATOM 553 N N . LEU A 1 87 ? 24.783 25.718 27.612 1.00 21.20 86 LEU A N 1
ATOM 554 C CA . LEU A 1 87 ? 23.813 26.113 28.649 1.00 24.05 86 LEU A CA 1
ATOM 555 C C . LEU A 1 87 ? 22.919 27.251 28.175 1.00 25.40 86 LEU A C 1
ATOM 556 O O . LEU A 1 87 ? 21.716 27.223 28.394 1.00 25.15 86 LEU A O 1
ATOM 561 N N . ALA A 1 88 ? 23.501 28.230 27.494 1.00 25.48 87 ALA A N 1
ATOM 562 C CA . ALA A 1 88 ? 22.729 29.371 27.020 1.00 25.39 87 ALA A CA 1
ATOM 563 C C . ALA A 1 88 ? 21.584 28.978 26.071 1.00 25.70 87 ALA A C 1
ATOM 564 O O . ALA A 1 88 ? 20.489 29.531 26.150 1.00 25.87 87 ALA A O 1
ATOM 566 N N . ALA A 1 89 ? 21.834 27.981 25.241 1.00 24.74 88 ALA A N 1
ATOM 567 C CA . ALA A 1 89 ? 20.826 27.419 24.327 1.00 26.17 88 ALA A CA 1
ATOM 568 C C . ALA A 1 89 ? 19.620 26.795 25.053 1.00 25.95 88 ALA A C 1
ATOM 569 O O . ALA A 1 89 ? 18.496 26.764 24.540 1.00 26.99 88 ALA A O 1
ATOM 571 N N . GLN A 1 90 ? 19.876 26.256 26.234 1.00 22.99 89 GLN A N 1
ATOM 572 C CA . GLN A 1 90 ? 18.858 25.652 27.051 1.00 21.98 89 GLN A CA 1
ATOM 573 C C . GLN A 1 90 ? 18.157 26.672 27.944 1.00 23.20 89 GLN A C 1
ATOM 574 O O . GLN A 1 90 ? 16.951 26.608 28.167 1.00 22.93 89 GLN A O 1
ATOM 580 N N . LEU A 1 91 ? 18.929 27.582 28.504 1.00 24.85 90 LEU A N 1
ATOM 581 C CA . LEU A 1 91 ? 18.394 28.567 29.428 1.00 25.33 90 LEU A CA 1
ATOM 582 C C . LEU A 1 91 ? 17.430 29.512 28.667 1.00 24.62 90 LEU A C 1
ATOM 583 O O . LEU A 1 91 ? 16.432 29.954 29.211 1.00 26.02 90 LEU A O 1
ATOM 588 N N . PHE A 1 92 ? 17.759 29.806 27.410 1.00 25.49 91 PHE A N 1
ATOM 589 C CA . PHE A 1 92 ? 16.960 30.718 26.564 1.00 27.35 91 PHE A CA 1
ATOM 590 C C . PHE A 1 92 ? 16.561 29.940 25.311 1.00 27.71 91 PHE A C 1
ATOM 591 O O . PHE A 1 92 ? 17.146 30.129 24.259 1.00 31.11 91 PHE A O 1
ATOM 599 N N . PRO A 1 93 ? 15.590 29.026 25.437 1.00 29.43 92 PRO A N 1
ATOM 600 C CA . PRO A 1 93 ? 15.244 28.130 24.321 1.00 31.37 92 PRO A CA 1
ATOM 601 C C . PRO A 1 93 ? 14.573 28.773 23.096 1.00 34.52 92 PRO A C 1
ATOM 602 O O . PRO A 1 93 ? 14.144 29.917 23.172 1.00 37.68 92 PRO A O 1
ATOM 606 N N . GLY B 1 13 ? 25.585 39.503 -5.489 1.00 31.85 12 GLY B N 1
ATOM 607 C CA . GLY B 1 13 ? 26.698 39.965 -6.380 1.00 30.25 12 GLY B CA 1
ATOM 608 C C . GLY B 1 13 ? 27.596 40.995 -5.698 1.00 31.73 12 GLY B C 1
ATOM 609 O O . GLY B 1 13 ? 28.188 41.830 -6.360 1.00 36.10 12 GLY B O 1
ATOM 610 N N . ILE B 1 14 ? 27.665 40.981 -4.381 1.00 29.05 13 ILE B N 1
ATOM 611 C CA . ILE B 1 14 ? 28.468 41.962 -3.645 1.00 27.26 13 ILE B CA 1
ATOM 612 C C . ILE B 1 14 ? 29.787 41.328 -3.250 1.00 26.48 13 ILE B C 1
ATOM 613 O O . ILE B 1 14 ? 29.830 40.147 -2.927 1.00 28.08 13 ILE B O 1
ATOM 618 N N . ASP B 1 15 ? 30.876 42.101 -3.264 1.00 23.07 14 ASP B N 1
ATOM 619 C CA . ASP B 1 15 ? 32.160 41.579 -2.818 1.00 21.67 14 ASP B CA 1
ATOM 620 C C . ASP B 1 15 ? 32.143 41.374 -1.307 1.00 23.34 14 ASP B C 1
ATOM 621 O O . ASP B 1 15 ? 32.084 42.341 -0.545 1.00 22.01 14 ASP B O 1
ATOM 626 N N . PRO B 1 16 ? 32.170 40.108 -0.846 1.00 23.04 15 PRO B N 1
ATOM 627 C CA . PRO B 1 16 ? 32.000 39.880 0.575 1.00 24.17 15 PRO B CA 1
ATOM 628 C C . PRO B 1 16 ? 33.189 40.345 1.409 1.00 24.69 15 PRO B C 1
ATOM 629 O O . PRO B 1 16 ? 33.035 40.603 2.596 1.00 24.51 15 PRO B O 1
ATOM 633 N N . ALA B 1 17 ? 34.362 40.441 0.788 1.00 23.13 16 ALA B N 1
ATOM 634 C CA . ALA B 1 17 ? 35.573 40.886 1.510 1.00 22.33 16 ALA B CA 1
ATOM 635 C C . ALA B 1 17 ? 35.495 42.366 1.805 1.00 21.30 16 ALA B C 1
ATOM 636 O O . ALA B 1 17 ? 35.904 42.819 2.878 1.00 22.96 16 ALA B O 1
ATOM 638 N N . ILE B 1 18 ? 34.935 43.148 0.877 1.00 21.44 17 ILE B N 1
ATOM 639 C CA . ILE B 1 18 ? 34.839 44.581 1.106 1.00 21.14 17 ILE B CA 1
ATOM 640 C C . ILE B 1 18 ? 33.802 44.835 2.212 1.00 21.50 17 ILE B C 1
ATOM 641 O O . ILE B 1 18 ? 34.039 45.621 3.137 1.00 22.48 17 ILE B O 1
ATOM 646 N N . VAL B 1 19 ? 32.686 44.123 2.158 1.00 20.96 18 VAL B N 1
ATOM 647 C CA . VAL B 1 19 ? 31.677 44.185 3.236 1.00 22.33 18 VAL B CA 1
ATOM 648 C C . VAL B 1 19 ? 32.275 43.823 4.603 1.00 24.56 18 VAL B C 1
ATOM 649 O O . VAL B 1 19 ? 32.100 44.544 5.582 1.00 22.89 18 VAL B O 1
ATOM 653 N N . GLU B 1 20 ? 32.988 42.713 4.663 1.00 21.89 19 GLU B N 1
ATOM 654 C CA . GLU B 1 20 ? 33.593 42.253 5.911 1.00 25.18 19 GLU B CA 1
ATOM 655 C C . GLU B 1 20 ? 34.547 43.280 6.523 1.00 24.77 19 GLU B C 1
ATOM 656 O O . GLU B 1 20 ? 34.450 43.588 7.704 1.00 24.52 19 GLU B O 1
ATOM 662 N N . VAL B 1 21 ? 35.412 43.881 5.709 1.00 23.94 20 VAL B N 1
ATOM 663 C CA . VAL B 1 21 ? 36.314 44.911 6.226 1.00 24.16 20 VAL B CA 1
ATOM 664 C C . VAL B 1 21 ? 35.571 46.133 6.699 1.00 24.75 20 VAL B C 1
ATOM 665 O O . VAL B 1 21 ? 35.928 46.734 7.714 1.00 23.91 20 VAL B O 1
ATOM 669 N N . LEU B 1 22 ? 34.554 46.567 5.957 1.00 24.99 21 LEU B N 1
ATOM 670 C CA . LEU B 1 22 ? 33.768 47.713 6.429 1.00 24.55 21 LEU B CA 1
ATOM 671 C C . LEU B 1 22 ? 33.147 47.414 7.776 1.00 23.54 21 LEU B C 1
ATOM 672 O O . LEU B 1 22 ? 33.114 48.273 8.661 1.00 24.33 21 LEU B O 1
ATOM 677 N N . LEU B 1 23 ? 32.626 46.210 7.952 1.00 23.81 22 LEU B N 1
ATOM 678 C CA . LEU B 1 23 ? 32.001 45.867 9.232 1.00 23.55 22 LEU B CA 1
ATOM 679 C C . LEU B 1 23 ? 32.986 45.747 10.382 1.00 22.84 22 LEU B C 1
ATOM 680 O O . LEU B 1 23 ? 32.679 46.163 11.508 1.00 25.64 22 LEU B O 1
ATOM 685 N N . VAL B 1 24 ? 34.148 45.168 10.120 1.00 23.23 23 VAL B N 1
ATOM 686 C CA . VAL B 1 24 ? 35.223 45.098 11.118 1.00 24.69 23 VAL B CA 1
ATOM 687 C C . VAL B 1 24 ? 35.711 46.476 11.559 1.00 26.21 23 VAL B C 1
ATOM 688 O O . VAL B 1 24 ? 35.808 46.754 12.761 1.00 23.64 23 VAL B O 1
ATOM 692 N N . LEU B 1 25 ? 35.982 47.364 10.594 1.00 22.45 24 LEU B N 1
ATOM 693 C CA . LEU B 1 25 ? 36.369 48.701 10.941 1.00 24.10 24 LEU B CA 1
ATOM 694 C C . LEU B 1 25 ? 35.242 49.489 11.617 1.00 23.07 24 LEU B C 1
ATOM 695 O O . LEU B 1 25 ? 35.498 50.368 12.466 1.00 22.91 24 LEU B O 1
ATOM 700 N N . ARG B 1 26 ? 34.007 49.238 11.250 1.00 21.67 25 ARG B N 1
ATOM 701 C CA . ARG B 1 26 ? 32.888 49.870 11.955 1.00 22.91 25 ARG B CA 1
ATOM 702 C C . ARG B 1 26 ? 32.872 49.479 13.431 1.00 25.80 25 ARG B C 1
ATOM 703 O O . ARG B 1 26 ? 32.739 50.307 14.301 1.00 23.51 25 ARG B O 1
ATOM 711 N N . GLU B 1 27 ? 33.041 48.202 13.708 1.00 24.08 26 GLU B N 1
ATOM 712 C CA . GLU B 1 27 ? 33.132 47.705 15.089 1.00 24.49 26 GLU B CA 1
ATOM 713 C C . GLU B 1 27 ? 34.302 48.353 15.847 1.00 23.69 26 GLU B C 1
ATOM 714 O O . GLU B 1 27 ? 34.182 48.768 16.997 1.00 22.89 26 GLU B O 1
ATOM 720 N N . ALA B 1 28 ? 35.424 48.493 15.171 1.00 21.67 27 ALA B N 1
ATOM 721 C CA . ALA B 1 28 ? 36.615 49.083 15.781 1.00 21.95 27 ALA B CA 1
ATOM 722 C C . ALA B 1 28 ? 36.366 50.493 16.266 1.00 24.41 27 ALA B C 1
ATOM 723 O O . ALA B 1 28 ? 36.974 50.960 17.222 1.00 25.26 27 ALA B O 1
ATOM 725 N N . GLY B 1 29 ? 35.473 51.184 15.559 1.00 24.08 28 GLY B N 1
ATOM 726 C CA . GLY B 1 29 ? 35.201 52.581 15.853 1.00 23.88 28 GLY B CA 1
ATOM 727 C C . GLY B 1 29 ? 34.115 52.850 16.877 1.00 26.53 28 GLY B C 1
ATOM 728 O O . GLY B 1 29 ? 33.793 53.985 17.107 1.00 27.13 28 GLY B O 1
ATOM 729 N N . ILE B 1 30 ? 33.586 51.826 17.540 1.00 25.12 29 ILE B N 1
ATOM 730 C CA . ILE B 1 30 ? 32.460 52.015 18.451 1.00 24.63 29 ILE B CA 1
ATOM 731 C C . ILE B 1 30 ? 32.801 52.982 19.554 1.00 30.32 29 ILE B C 1
ATOM 732 O O . ILE B 1 30 ? 32.022 53.899 19.836 1.00 32.13 29 ILE B O 1
ATOM 737 N N . GLU B 1 31 ? 33.957 52.787 20.169 1.00 33.32 30 GLU B N 1
ATOM 738 C CA . GLU B 1 31 ? 34.429 53.690 21.232 1.00 38.88 30 GLU B CA 1
ATOM 739 C C . GLU B 1 31 ? 35.074 54.946 20.652 1.00 38.54 30 GLU B C 1
ATOM 740 O O . GLU B 1 31 ? 36.115 54.867 19.998 1.00 37.92 30 GLU B O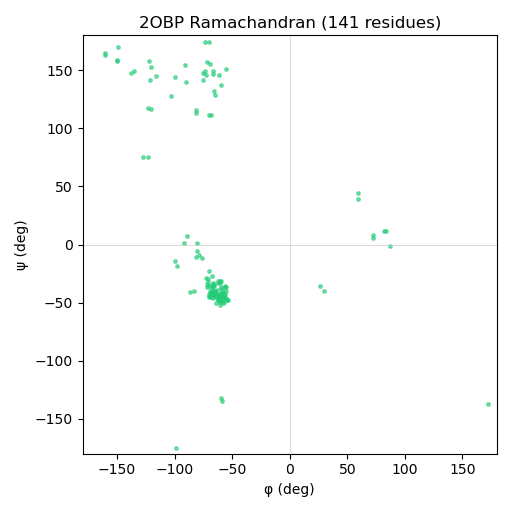 1
ATOM 746 N N . ASN B 1 32 ? 34.430 56.092 20.859 1.00 41.88 31 ASN B N 1
ATOM 747 C CA A ASN B 1 32 ? 34.987 57.359 20.360 0.50 41.01 31 ASN B CA 1
ATOM 748 C CA B ASN B 1 32 ? 34.941 57.417 20.474 0.50 41.00 31 ASN B CA 1
ATOM 749 C C . ASN B 1 32 ? 36.408 57.605 20.875 1.00 39.90 31 ASN B C 1
ATOM 750 O O . ASN B 1 32 ? 36.735 57.421 22.036 1.00 37.37 31 ASN B O 1
ATOM 759 N N . GLY B 1 33 ? 37.276 57.970 19.950 1.00 41.17 32 GLY B N 1
ATOM 760 C CA . GLY B 1 33 ? 38.678 58.183 20.282 1.00 40.96 32 GLY B CA 1
ATOM 761 C C . GLY B 1 33 ? 39.530 56.957 20.570 1.00 41.73 32 GLY B C 1
ATOM 762 O O . GLY B 1 33 ? 40.675 57.097 21.019 1.00 43.09 32 GLY B O 1
ATOM 763 N N . ALA B 1 34 ? 38.997 55.755 20.334 1.00 40.10 33 ALA B N 1
ATOM 764 C CA . ALA B 1 34 ? 39.795 54.540 20.536 1.00 39.52 33 ALA B CA 1
ATOM 765 C C . ALA B 1 34 ? 40.946 54.489 19.516 1.00 36.16 33 ALA B C 1
ATOM 766 O O . ALA B 1 34 ? 40.869 55.038 18.408 1.00 35.80 33 ALA B O 1
ATOM 768 N N . THR B 1 35 ? 42.032 53.878 19.948 1.00 35.53 34 THR B N 1
ATOM 769 C CA . THR B 1 35 ? 43.172 53.643 19.110 1.00 32.45 34 THR B CA 1
ATOM 770 C C . THR B 1 35 ? 42.775 52.678 17.989 1.00 29.98 34 THR B C 1
ATOM 771 O O . THR B 1 35 ? 42.178 51.609 18.265 1.00 30.46 34 THR B O 1
ATOM 775 N N . PRO B 1 36 ? 43.065 53.043 16.724 1.00 29.21 35 PRO B N 1
ATOM 776 C CA . PRO B 1 36 ? 42.759 52.090 15.647 1.00 28.57 35 PRO B CA 1
ATOM 777 C C . PRO B 1 36 ? 43.401 50.747 15.848 1.00 26.71 35 PRO B C 1
ATOM 778 O O . PRO B 1 36 ? 44.471 50.630 16.436 1.00 29.40 35 PRO B O 1
ATOM 782 N N . TRP B 1 37 ? 42.751 49.725 15.333 1.00 24.25 36 TRP B N 1
ATOM 783 C CA . TRP B 1 37 ? 43.285 48.374 15.379 1.00 23.37 36 TRP B CA 1
ATOM 784 C C . TRP B 1 37 ? 44.436 48.201 14.380 1.00 22.73 36 TRP B C 1
ATOM 785 O O . TRP B 1 37 ? 44.463 48.841 13.327 1.00 25.17 36 TRP B O 1
ATOM 796 N N . SER B 1 38 ? 45.368 47.331 14.722 1.00 24.55 37 SER B N 1
ATOM 797 C CA . SER B 1 38 ? 46.490 47.059 13.824 1.00 23.68 37 SER B CA 1
ATOM 798 C C . SER B 1 38 ? 46.027 46.239 12.600 1.00 23.28 37 SER B C 1
ATOM 799 O O . SER B 1 38 ? 44.985 45.590 12.628 1.00 23.52 37 SER B O 1
ATOM 802 N N . LEU B 1 39 ? 46.772 46.311 11.505 1.00 22.50 38 LEU B N 1
ATOM 803 C CA . LEU B 1 39 ? 46.452 45.511 10.331 1.00 23.05 38 LEU B CA 1
ATOM 804 C C . LEU B 1 39 ? 46.356 43.990 10.657 1.00 22.68 38 LEU B C 1
ATOM 805 O O . LEU B 1 39 ? 45.436 43.343 10.184 1.00 24.44 38 LEU B O 1
ATOM 810 N N . PRO B 1 40 ? 47.330 43.398 11.408 1.00 24.03 39 PRO B N 1
ATOM 811 C CA . PRO B 1 40 ? 47.130 41.993 11.804 1.00 23.37 39 PRO B CA 1
ATOM 812 C C . PRO B 1 40 ? 45.843 41.668 12.556 1.00 24.34 39 PRO B C 1
ATOM 813 O O . PRO B 1 40 ? 45.227 40.650 12.247 1.00 26.26 39 PRO B O 1
ATOM 817 N N . LYS B 1 41 ? 45.441 42.536 13.468 1.00 24.88 40 LYS B N 1
ATOM 818 C CA . LYS B 1 41 ? 44.189 42.337 14.185 1.00 23.99 40 LYS B CA 1
ATOM 819 C C . LYS B 1 41 ? 43.017 42.406 13.229 1.00 22.72 40 LYS B C 1
ATOM 820 O O . LYS B 1 41 ? 42.079 41.605 13.317 1.00 22.99 40 LYS B O 1
ATOM 826 N N . ILE B 1 42 ? 42.997 43.396 12.339 1.00 22.26 41 ILE B N 1
ATOM 827 C CA . ILE B 1 42 ? 41.884 43.506 11.430 1.00 20.12 41 ILE B CA 1
ATOM 828 C C . ILE B 1 42 ? 41.845 42.287 10.518 1.00 23.07 41 ILE B C 1
ATOM 829 O O . ILE B 1 42 ? 40.786 41.708 10.254 1.00 25.32 41 ILE B O 1
ATOM 834 N N . ALA B 1 43 ? 42.997 41.867 10.020 1.00 22.74 42 ALA B N 1
ATOM 835 C CA . ALA B 1 43 ? 43.005 40.677 9.157 1.00 23.35 42 ALA B CA 1
ATOM 836 C C . ALA B 1 43 ? 42.484 39.456 9.905 1.00 23.71 42 ALA B C 1
ATOM 837 O O . ALA B 1 43 ? 41.710 38.664 9.360 1.00 25.56 42 ALA B O 1
ATOM 839 N N . LYS B 1 44 ? 42.958 39.273 11.123 1.00 24.91 43 LYS B N 1
ATOM 840 C CA . LYS B 1 44 ? 42.502 38.174 11.949 1.00 23.95 43 LYS B CA 1
ATOM 841 C C . LYS B 1 44 ? 41.013 38.216 12.152 1.00 25.05 43 LYS B C 1
ATOM 842 O O . LYS B 1 44 ? 40.354 37.202 11.960 1.00 24.54 43 LYS B O 1
ATOM 848 N N . ARG B 1 45 ? 40.469 39.363 12.565 1.00 24.09 44 ARG B N 1
ATOM 849 C CA . ARG B 1 45 ? 39.046 39.434 12.892 1.00 24.51 44 ARG B CA 1
ATOM 850 C C . ARG B 1 45 ? 38.162 39.343 11.639 1.00 24.83 44 ARG B C 1
ATOM 851 O O . ARG B 1 45 ? 37.069 38.772 11.685 1.00 24.83 44 ARG B O 1
ATOM 859 N N . ALA B 1 46 ? 38.659 39.862 10.516 1.00 23.42 45 ALA B N 1
ATOM 860 C CA . ALA B 1 46 ? 37.939 39.743 9.228 1.00 24.36 45 ALA B CA 1
ATOM 861 C C . ALA B 1 46 ? 38.062 38.353 8.616 1.00 25.15 45 ALA B C 1
ATOM 862 O O . ALA B 1 46 ? 37.388 38.046 7.629 1.00 25.47 45 ALA B O 1
ATOM 864 N N . GLN B 1 47 ? 38.970 37.536 9.161 1.00 25.37 46 GLN B N 1
ATOM 865 C CA . GLN B 1 47 ? 39.282 36.188 8.626 1.00 25.84 46 GLN B CA 1
ATOM 866 C C . GLN B 1 47 ? 39.767 36.261 7.170 1.00 25.42 46 GLN B C 1
ATOM 867 O O . GLN B 1 47 ? 39.408 35.417 6.340 1.00 25.14 46 GLN B O 1
ATOM 873 N N . LEU B 1 48 ? 40.576 37.285 6.887 1.00 23.94 47 LEU B N 1
ATOM 874 C CA . LEU B 1 48 ? 41.135 37.475 5.535 1.00 24.36 47 LEU B CA 1
ATOM 875 C C . LEU B 1 48 ? 42.648 37.348 5.555 1.00 26.66 47 LEU B C 1
ATOM 876 O O . LEU B 1 48 ? 43.325 37.777 6.499 1.00 25.59 47 LEU B O 1
ATOM 881 N N . PRO B 1 49 ? 43.212 36.784 4.485 1.00 25.35 48 PRO B N 1
ATOM 882 C CA . PRO B 1 49 ? 44.665 36.897 4.288 1.00 25.00 48 PRO B CA 1
ATOM 883 C C . PRO B 1 49 ? 45.090 38.326 4.213 1.00 24.72 48 PRO B C 1
ATOM 884 O O . PRO B 1 49 ? 44.335 39.171 3.717 1.00 24.28 48 PRO B O 1
ATOM 896 N N . SER B 1 51 ? 47.033 39.800 2.213 1.00 24.36 50 SER B N 1
ATOM 897 C CA . SER B 1 51 ? 47.058 40.395 0.869 1.00 25.54 50 SER B CA 1
ATOM 898 C C . SER B 1 51 ? 45.667 40.863 0.448 1.00 25.79 50 SER B C 1
ATOM 899 O O . SER B 1 51 ? 45.552 41.879 -0.216 1.00 25.30 50 SER B O 1
ATOM 902 N N . VAL B 1 52 ? 44.635 40.125 0.849 1.00 25.36 51 VAL B N 1
ATOM 903 C CA . VAL B 1 52 ? 43.243 40.474 0.549 1.00 23.89 51 VAL B CA 1
ATOM 904 C C . VAL B 1 52 ? 42.839 41.724 1.359 1.00 22.49 51 VAL B C 1
ATOM 905 O O . VAL B 1 52 ? 42.251 42.670 0.832 1.00 24.30 51 VAL B O 1
ATOM 909 N N . LEU B 1 53 ? 43.189 41.728 2.635 1.00 23.26 52 LEU B N 1
ATOM 910 C CA . LEU B 1 53 ? 42.953 42.916 3.469 1.00 22.55 52 LEU B CA 1
ATOM 911 C C . LEU B 1 53 ? 43.568 44.163 2.830 1.00 21.78 52 LEU B C 1
ATOM 912 O O . LEU B 1 53 ? 42.910 45.214 2.771 1.00 22.85 52 LEU B O 1
ATOM 917 N N . ARG B 1 54 ? 44.817 44.077 2.386 1.00 23.30 53 ARG B N 1
ATOM 918 C CA A ARG B 1 54 ? 45.461 45.275 1.844 0.50 21.57 53 ARG B CA 1
ATOM 919 C CA B ARG B 1 54 ? 45.512 45.229 1.808 0.50 23.25 53 ARG B CA 1
ATOM 920 C C . ARG B 1 54 ? 44.802 45.714 0.541 1.00 24.16 53 ARG B C 1
ATOM 921 O O . ARG B 1 54 ?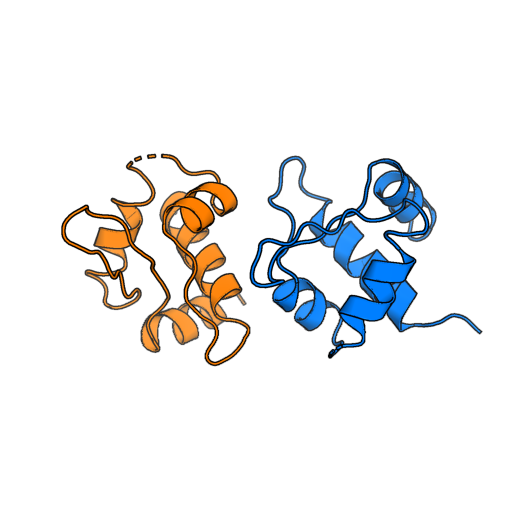 44.660 46.902 0.320 1.00 24.55 53 ARG B O 1
ATOM 936 N N . ARG B 1 55 ? 44.338 44.767 -0.279 1.00 22.80 54 ARG B N 1
ATOM 937 C CA . ARG B 1 55 ? 43.596 45.105 -1.493 1.00 21.93 54 ARG B CA 1
ATOM 938 C C . ARG B 1 55 ? 42.335 45.884 -1.137 1.00 21.74 54 ARG B C 1
ATOM 939 O O . ARG B 1 55 ? 42.109 46.954 -1.652 1.00 22.55 54 ARG B O 1
ATOM 947 N N . VAL B 1 56 ? 41.544 45.341 -0.214 1.00 20.87 55 VAL B N 1
ATOM 948 C CA . VAL B 1 56 ? 40.328 45.964 0.199 1.00 21.31 55 VAL B CA 1
ATOM 949 C C . VAL B 1 56 ? 40.572 47.346 0.829 1.00 21.26 55 VAL B C 1
ATOM 950 O O . VAL B 1 56 ? 39.849 48.330 0.535 1.00 22.06 55 VAL B O 1
ATOM 954 N N . LEU B 1 57 ? 41.613 47.436 1.668 1.00 21.97 56 LEU B N 1
ATOM 955 C CA . LEU B 1 57 ? 41.923 48.731 2.284 1.00 22.55 56 LEU B CA 1
ATOM 956 C C . LEU B 1 57 ? 42.362 49.773 1.263 1.00 22.99 56 LEU B C 1
ATOM 957 O O . LEU B 1 57 ? 42.000 50.935 1.401 1.00 22.41 56 LEU B O 1
ATOM 962 N N . THR B 1 58 ? 43.070 49.370 0.202 1.00 22.34 57 THR B N 1
ATOM 963 C CA . THR B 1 58 ? 43.442 50.331 -0.821 1.00 21.76 57 THR B CA 1
ATOM 964 C C . THR B 1 58 ? 42.194 50.848 -1.507 1.00 20.74 57 THR B C 1
ATOM 965 O O . THR B 1 58 ? 42.077 52.061 -1.788 1.00 23.58 57 THR B O 1
ATOM 969 N N . GLN B 1 59 ? 41.239 49.946 -1.760 1.00 21.55 58 GLN B N 1
ATOM 970 C CA . GLN B 1 59 ? 39.998 50.359 -2.435 1.00 18.53 58 GLN B CA 1
ATOM 971 C C . GLN B 1 59 ? 39.180 51.287 -1.531 1.00 21.67 58 GLN B C 1
ATOM 972 O O . GLN B 1 59 ? 38.606 52.240 -2.005 1.00 21.29 58 GLN B O 1
ATOM 978 N N . LEU B 1 60 ? 39.083 50.955 -0.242 1.00 22.08 59 LEU B N 1
ATOM 979 C CA . LEU B 1 60 ? 38.274 51.782 0.665 1.00 20.62 59 LEU B CA 1
ATOM 980 C C . LEU B 1 60 ? 38.976 53.123 0.925 1.00 22.50 59 LEU B C 1
ATOM 981 O O . LEU B 1 60 ? 38.305 54.155 1.075 1.00 23.44 59 LEU B O 1
ATOM 986 N N . GLN B 1 61 ? 40.305 53.138 0.969 1.00 23.52 60 GLN B N 1
ATOM 987 C CA A GLN B 1 61 ? 41.098 54.389 1.051 0.50 21.08 60 GLN B CA 1
ATOM 988 C CA B GLN B 1 61 ? 40.982 54.433 1.082 0.50 22.25 60 GLN B CA 1
ATOM 989 C C . GLN B 1 61 ? 40.865 55.266 -0.188 1.00 23.98 60 GLN B C 1
ATOM 990 O O . GLN B 1 61 ? 40.571 56.460 -0.092 1.00 22.46 60 GLN B O 1
ATOM 1001 N N . ALA B 1 62 ? 40.974 54.663 -1.375 1.00 20.86 61 ALA B N 1
ATOM 1002 C CA . ALA B 1 62 ? 40.685 55.397 -2.616 1.00 21.34 61 ALA B CA 1
ATOM 1003 C C . ALA B 1 62 ? 39.304 56.002 -2.609 1.00 24.91 61 ALA B C 1
ATOM 1004 O O . ALA B 1 62 ? 39.133 57.110 -3.077 1.00 23.51 61 ALA B O 1
ATOM 1006 N N . ALA B 1 63 ? 38.348 55.301 -2.027 1.00 23.66 62 ALA B N 1
ATOM 1007 C CA . ALA B 1 63 ? 36.979 55.760 -2.006 1.00 22.08 62 ALA B CA 1
ATOM 1008 C C . ALA B 1 63 ? 36.739 56.845 -0.929 1.00 24.52 62 ALA B C 1
ATOM 1009 O O . ALA B 1 63 ? 35.662 57.369 -0.841 1.00 23.70 62 ALA B O 1
ATOM 1011 N N . GLY B 1 64 ? 37.715 57.076 -0.073 1.00 21.71 63 GLY B N 1
ATOM 1012 C CA . GLY B 1 64 ? 37.566 58.065 1.000 1.00 23.22 63 GLY B CA 1
ATOM 1013 C C . GLY B 1 64 ? 36.863 57.544 2.239 1.00 21.25 63 GLY B C 1
ATOM 1014 O O . GLY B 1 64 ? 36.493 58.344 3.126 1.00 22.00 63 GLY B O 1
ATOM 1015 N N . LEU B 1 65 ? 36.678 56.228 2.326 1.00 22.43 64 LEU B N 1
ATOM 1016 C CA . LEU B 1 65 ? 35.924 55.623 3.415 1.00 22.11 64 LEU B CA 1
ATOM 1017 C C . LEU B 1 65 ? 36.793 55.030 4.549 1.00 21.30 64 LEU B C 1
ATOM 1018 O O . LEU B 1 65 ? 36.266 54.748 5.636 1.00 21.93 64 LEU B O 1
ATOM 1023 N N . ALA B 1 66 ? 38.091 54.860 4.294 1.00 21.77 65 ALA B N 1
ATOM 1024 C CA . ALA B 1 66 ? 39.061 54.396 5.279 1.00 23.38 65 ALA B CA 1
ATOM 1025 C C . ALA B 1 66 ? 40.312 55.174 5.271 1.00 25.28 65 ALA B C 1
ATOM 1026 O O . ALA B 1 66 ? 40.748 55.644 4.234 1.00 24.40 65 ALA B O 1
ATOM 1028 N N . ASP B 1 67 ? 40.907 55.251 6.468 1.00 23.18 66 ASP B N 1
ATOM 1029 C CA A ASP B 1 67 ? 42.221 55.827 6.712 0.50 24.61 66 ASP B CA 1
ATOM 1030 C CA B ASP B 1 67 ? 42.226 55.835 6.684 0.50 24.96 66 ASP B CA 1
ATOM 1031 C C . ASP B 1 67 ? 43.139 54.649 6.931 1.00 24.51 66 ASP B C 1
ATOM 1032 O O . ASP B 1 67 ? 42.805 53.759 7.723 1.00 24.57 66 ASP B O 1
ATOM 1041 N N . VAL B 1 68 ? 44.220 54.565 6.166 1.00 22.16 67 VAL B N 1
ATOM 1042 C CA . VAL B 1 68 ? 45.141 53.469 6.293 1.00 22.48 67 VAL B CA 1
ATOM 1043 C C . VAL B 1 68 ? 46.505 54.093 6.582 1.00 23.67 67 VAL B C 1
ATOM 1044 O O . VAL B 1 68 ? 47.036 54.828 5.736 1.00 23.40 67 VAL B O 1
ATOM 1048 N N . SER B 1 69 ? 47.061 53.791 7.754 1.00 21.85 68 SER B N 1
ATOM 1049 C CA A SER B 1 69 ? 48.273 54.446 8.258 0.50 21.57 68 SER B CA 1
ATOM 1050 C CA B SER B 1 69 ? 48.276 54.435 8.230 0.50 22.58 68 SER B CA 1
ATOM 1051 C C . SER B 1 69 ? 49.388 53.428 8.408 1.00 23.62 68 SER B C 1
ATOM 1052 O O . SER B 1 69 ? 49.318 52.564 9.277 1.00 24.63 68 SER B O 1
ATOM 1057 N N . VAL B 1 70 ? 50.392 53.513 7.538 1.00 21.06 69 VAL B N 1
ATOM 1058 C CA . VAL B 1 70 ? 51.535 52.617 7.578 1.00 20.49 69 VAL B CA 1
ATOM 1059 C C . VAL B 1 70 ? 52.855 53.317 7.714 1.00 23.21 69 VAL B C 1
ATOM 1060 O O . VAL B 1 70 ? 53.001 54.485 7.375 1.00 23.59 69 VAL B O 1
ATOM 1064 N N . GLU B 1 71 ? 53.829 52.581 8.207 1.00 22.74 70 GLU B N 1
ATOM 1065 C CA . GLU B 1 71 ? 55.176 53.117 8.374 1.00 25.07 70 GLU B CA 1
ATOM 1066 C C . GLU B 1 71 ? 56.156 52.300 7.584 1.00 26.80 70 GLU B C 1
ATOM 1067 O O . GLU B 1 71 ? 55.820 51.216 7.152 1.00 30.57 70 GLU B O 1
ATOM 1073 N N A ALA B 1 72 ? 57.358 52.873 7.473 0.50 27.05 71 ALA B N 1
ATOM 1074 N N B ALA B 1 72 ? 57.397 52.742 7.415 0.50 25.41 71 ALA B N 1
ATOM 1075 C CA A ALA B 1 72 ? 58.399 52.465 6.547 0.50 28.99 71 ALA B CA 1
ATOM 1076 C CA B ALA B 1 72 ? 58.391 51.943 6.657 0.50 23.95 71 ALA B CA 1
ATOM 1077 C C A ALA B 1 72 ? 58.502 50.982 6.413 0.50 29.41 71 ALA B C 1
ATOM 1078 C C B ALA B 1 72 ? 58.849 50.684 7.391 0.50 24.21 71 ALA B C 1
ATOM 1079 O O A ALA B 1 72 ? 58.839 50.505 5.351 0.50 31.61 71 ALA B O 1
ATOM 1080 O O B ALA B 1 72 ? 59.317 49.718 6.774 0.50 22.25 71 ALA B O 1
ATOM 1083 N N A ASP B 1 73 ? 58.222 50.240 7.477 0.50 30.03 72 ASP B N 1
ATOM 1084 N N B ASP B 1 73 ? 58.683 50.670 8.707 0.50 23.49 72 ASP B N 1
ATOM 1085 C CA A ASP B 1 73 ? 58.186 48.787 7.366 0.50 30.26 72 ASP B CA 1
ATOM 1086 C CA B ASP B 1 73 ? 59.131 49.541 9.528 0.50 25.58 72 ASP B CA 1
ATOM 1087 C C A ASP B 1 73 ? 56.856 48.206 6.804 0.50 30.87 72 ASP B C 1
ATOM 1088 C C B ASP B 1 73 ? 58.099 48.398 9.587 0.50 26.15 72 ASP B C 1
ATOM 1089 O O A ASP B 1 73 ? 56.763 46.986 6.619 0.50 32.51 72 ASP B O 1
ATOM 1090 O O B ASP B 1 73 ? 58.215 47.464 10.388 0.50 24.98 72 ASP B O 1
ATOM 1099 N N A GLY B 1 74 ? 55.865 49.073 6.554 0.50 30.43 73 GLY B N 1
ATOM 1100 N N B GLY B 1 74 ? 57.081 48.468 8.745 0.50 25.41 73 GLY B N 1
ATOM 1101 C CA A GLY B 1 74 ? 54.512 48.721 6.047 0.50 26.45 73 GLY B CA 1
ATOM 1102 C CA B GLY B 1 74 ? 56.161 47.352 8.595 0.50 26.33 73 GLY B CA 1
ATOM 1103 C C A GLY B 1 74 ? 53.555 48.214 7.124 0.50 28.44 73 GLY B C 1
ATOM 1104 C C B GLY B 1 74 ? 54.876 47.472 9.383 0.50 26.97 73 GLY B C 1
ATOM 1105 O O A GLY B 1 74 ? 52.396 47.818 6.848 0.50 24.41 73 GLY B O 1
ATOM 1106 O O B GLY B 1 74 ? 53.928 46.731 9.129 0.50 30.44 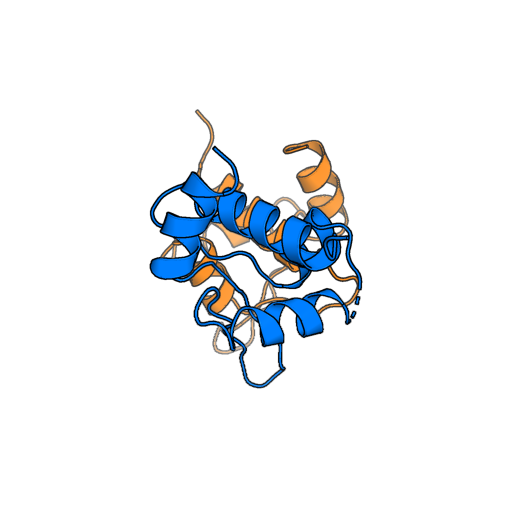73 GLY B O 1
ATOM 1107 N N A ARG B 1 75 ? 54.048 48.195 8.363 0.50 27.20 74 ARG B N 1
ATOM 1108 N N B ARG B 1 75 ? 54.808 48.406 10.323 0.50 26.51 74 ARG B N 1
ATOM 1109 C CA A ARG B 1 75 ? 53.207 47.887 9.532 0.50 27.72 74 ARG B CA 1
ATOM 1110 C CA B ARG B 1 75 ? 53.598 48.522 11.092 0.50 27.98 74 ARG B CA 1
ATOM 1111 C C A ARG B 1 75 ? 52.431 49.145 9.976 0.50 26.75 74 ARG B C 1
ATOM 1112 C C B ARG B 1 75 ? 52.523 49.282 10.317 0.50 26.45 74 ARG B C 1
ATOM 1113 O O A ARG B 1 75 ? 52.877 50.270 9.732 0.50 23.81 74 ARG B O 1
ATOM 1114 O O B ARG B 1 75 ? 52.817 50.104 9.435 0.50 25.82 74 ARG B O 1
ATOM 1129 N N . GLY B 1 76 ? 51.274 48.943 10.617 1.00 26.02 75 GLY B N 1
ATOM 1130 C CA . GLY B 1 76 ? 50.169 49.817 10.330 1.00 25.21 75 GLY B CA 1
ATOM 1131 C C . GLY B 1 76 ? 48.884 49.515 11.050 1.00 24.18 75 GLY B C 1
ATOM 1132 O O . GLY B 1 76 ? 48.766 48.543 11.811 1.00 24.13 75 GLY B O 1
ATOM 1133 N N . HIS B 1 77 ? 47.942 50.404 10.805 1.00 21.77 76 HIS B N 1
ATOM 1134 C CA A HIS B 1 77 ? 46.623 50.344 11.382 0.50 24.32 76 HIS B CA 1
ATOM 1135 C CA B HIS B 1 77 ? 46.657 50.433 11.442 0.50 22.44 76 HIS B CA 1
ATOM 1136 C C . HIS B 1 77 ? 45.675 50.992 10.379 1.00 21.70 76 HIS B C 1
ATOM 1137 O O . HIS B 1 77 ? 46.097 51.634 9.416 1.00 22.78 76 HIS B O 1
ATOM 1150 N N . ALA B 1 78 ? 44.386 50.783 10.575 1.00 21.99 77 ALA B N 1
ATOM 1151 C CA . ALA B 1 78 ? 43.383 51.312 9.683 1.00 20.91 77 ALA B CA 1
ATOM 1152 C C . ALA B 1 78 ? 42.114 51.567 10.480 1.00 22.45 77 ALA B C 1
ATOM 1153 O O . ALA B 1 78 ? 41.896 50.956 11.537 1.00 24.50 77 ALA B O 1
ATOM 1155 N N . SER B 1 79 ? 41.286 52.441 9.926 1.00 22.64 78 SER B N 1
ATOM 1156 C CA . SER B 1 79 ? 40.018 52.819 10.575 1.00 23.61 78 SER B CA 1
ATOM 1157 C C . SER B 1 79 ? 39.087 53.421 9.534 1.00 22.10 78 SER B C 1
ATOM 1158 O O . SER B 1 79 ? 39.534 53.765 8.443 1.00 24.94 78 SER B O 1
ATOM 1161 N N . LEU B 1 80 ? 37.801 53.520 9.818 1.00 22.64 79 LEU B N 1
ATOM 1162 C CA . LEU B 1 80 ? 36.974 54.339 8.925 1.00 21.63 79 LEU B CA 1
ATOM 1163 C C . LEU B 1 80 ? 37.136 55.836 9.082 1.00 25.21 79 LEU B C 1
ATOM 1164 O O . LEU B 1 80 ? 37.408 56.344 10.196 1.00 23.80 79 LEU B O 1
ATOM 1169 N N . THR B 1 81 ? 36.976 56.545 7.960 1.00 22.19 80 THR B N 1
ATOM 1170 C CA . THR B 1 81 ? 36.926 57.988 7.982 1.00 24.45 80 THR B CA 1
ATOM 1171 C C . THR B 1 81 ? 35.578 58.349 8.549 1.00 23.14 80 THR B C 1
ATOM 1172 O O . THR B 1 81 ? 34.737 57.485 8.722 1.00 23.30 80 THR B O 1
ATOM 1176 N N . GLN B 1 82 ? 35.334 59.639 8.773 1.00 25.55 81 GLN B N 1
ATOM 1177 C CA . GLN B 1 82 ? 33.988 60.127 9.160 1.00 24.92 81 GLN B CA 1
ATOM 1178 C C . GLN B 1 82 ? 32.941 59.690 8.115 1.00 25.52 81 GLN B C 1
ATOM 1179 O O . GLN B 1 82 ? 31.865 59.210 8.465 1.00 24.78 81 GLN B O 1
ATOM 1183 N N . GLU B 1 83 ? 33.309 59.800 6.854 1.00 25.11 82 GLU B N 1
ATOM 1184 C CA . GLU B 1 83 ? 32.461 59.411 5.741 1.00 24.64 82 GLU B CA 1
ATOM 1185 C C . GLU B 1 83 ? 32.157 57.939 5.802 1.00 23.96 82 GLU B C 1
ATOM 1186 O O . GLU B 1 83 ? 31.022 57.533 5.660 1.00 24.86 82 GLU B O 1
ATOM 1192 N N . GLY B 1 84 ? 33.190 57.121 6.027 1.00 22.81 83 GLY B N 1
ATOM 1193 C CA . GLY B 1 84 ? 33.028 55.683 6.073 1.00 21.95 83 GLY B CA 1
ATOM 1194 C C . GLY B 1 84 ? 32.202 55.252 7.238 1.00 22.79 83 GLY B C 1
ATOM 1195 O O . GLY B 1 84 ? 31.378 54.353 7.140 1.00 22.33 83 GLY B O 1
ATOM 1196 N N . ALA B 1 85 ? 32.442 55.863 8.394 1.00 22.89 84 ALA B N 1
ATOM 1197 C CA . ALA B 1 85 ? 31.674 55.503 9.608 1.00 23.61 84 ALA B CA 1
ATOM 1198 C C . ALA B 1 85 ? 30.164 55.730 9.451 1.00 25.24 84 ALA B C 1
ATOM 1199 O O . ALA B 1 85 ? 29.350 54.857 9.838 1.00 27.06 84 ALA B O 1
ATOM 1201 N N . ALA B 1 86 ? 29.786 56.875 8.903 1.00 26.12 85 ALA B N 1
ATOM 1202 C CA . ALA B 1 86 ? 28.398 57.278 8.780 1.00 24.90 85 ALA B CA 1
ATOM 1203 C C . ALA B 1 86 ? 27.750 56.386 7.737 1.00 27.79 85 ALA B C 1
ATOM 1204 O O . ALA B 1 86 ? 26.685 55.833 7.968 1.00 27.48 85 ALA B O 1
ATOM 1206 N N . LEU B 1 87 ? 28.434 56.162 6.626 1.00 24.98 86 LEU B N 1
ATOM 1207 C CA . LEU B 1 87 ? 27.874 55.278 5.601 1.00 25.17 86 LEU B CA 1
ATOM 1208 C C . LEU B 1 87 ? 27.730 53.847 6.049 1.00 26.20 86 LEU B C 1
ATOM 1209 O O . LEU B 1 87 ? 26.712 53.208 5.749 1.00 24.39 86 LEU B O 1
ATOM 1214 N N . ALA B 1 88 ? 28.72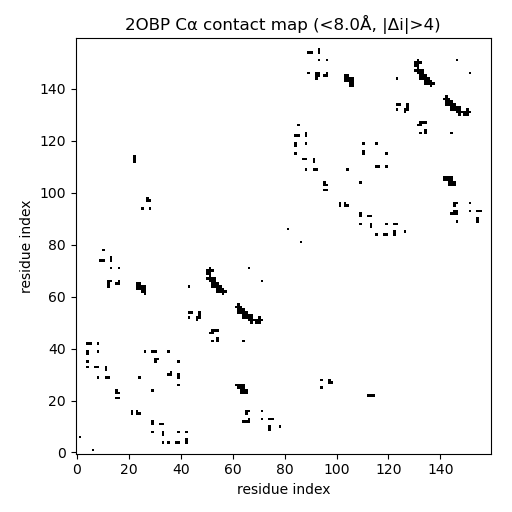8 53.302 6.746 1.00 23.14 87 ALA B N 1
ATOM 1215 C CA . ALA B 1 88 ? 28.692 51.917 7.196 1.00 24.38 87 ALA B CA 1
ATOM 1216 C C . ALA B 1 88 ? 27.503 51.664 8.145 1.00 25.59 87 ALA B C 1
ATOM 1217 O O . ALA B 1 88 ? 26.931 50.598 8.127 1.00 25.20 87 ALA B O 1
ATOM 1219 N N . ALA B 1 89 ? 27.140 52.665 8.924 1.00 25.32 88 ALA B N 1
ATOM 1220 C CA . ALA B 1 89 ? 26.017 52.584 9.863 1.00 27.26 88 ALA B CA 1
ATOM 1221 C C . ALA B 1 89 ? 24.699 52.535 9.097 1.00 27.91 88 ALA B C 1
ATOM 1222 O O . ALA B 1 89 ? 23.726 51.874 9.508 1.00 28.88 88 ALA B O 1
ATOM 1224 N N . GLN B 1 90 ? 24.645 53.243 7.990 1.00 23.18 89 GLN B N 1
ATOM 1225 C CA . GLN B 1 90 ? 23.447 53.331 7.187 1.00 22.64 89 GLN B CA 1
ATOM 1226 C C . GLN B 1 90 ? 23.290 52.147 6.224 1.00 23.70 89 GLN B C 1
ATOM 1227 O O . GLN B 1 90 ? 22.181 51.667 5.993 1.00 23.25 89 GLN B O 1
ATOM 1233 N N . LEU B 1 91 ? 24.391 51.717 5.628 1.00 25.92 90 LEU B N 1
ATOM 1234 C CA . LEU B 1 91 ? 24.360 50.671 4.602 1.00 23.85 90 LEU B CA 1
ATOM 1235 C C . LEU B 1 91 ? 24.029 49.307 5.237 1.00 23.62 90 LEU B C 1
ATOM 1236 O O . LEU B 1 91 ? 23.417 48.463 4.589 1.00 23.99 90 LEU B O 1
ATOM 1241 N N . PHE B 1 92 ? 24.411 49.111 6.497 1.00 24.84 91 PHE B N 1
ATOM 1242 C CA . PHE B 1 92 ? 24.153 47.879 7.226 1.00 28.37 91 PHE B CA 1
ATOM 1243 C C . PHE B 1 92 ? 23.468 48.265 8.526 1.00 32.65 91 PHE B C 1
ATOM 1244 O O . PHE B 1 92 ? 24.102 48.302 9.570 1.00 32.79 91 PHE B O 1
ATOM 1252 N N . PRO B 1 93 ? 22.177 48.623 8.468 1.00 33.18 92 PRO B N 1
ATOM 1253 C CA . PRO B 1 93 ? 21.512 49.137 9.676 1.00 33.90 92 PRO B CA 1
ATOM 1254 C C . PRO B 1 93 ? 21.139 48.072 10.733 1.00 35.83 92 PRO B C 1
ATOM 1255 O O . PRO B 1 93 ? 21.394 46.876 10.524 1.00 39.95 92 PRO B O 1
#

Radius of gyration: 16.86 Å; Cα contacts (8 Å, |Δi|>4): 208; chains: 2; bounding box: 43×35×48 Å

Foldseek 3Di:
DDDLLLVLLLVLQLVQPPDPPGDFDWQVVSCVSSVHDVSSVVSQVVCVVVQQKDFDADPVRTDGMHGDPVNNVVSVVVPD/DDDVLLLLLLVLQLVQCPDPPDDFDKLVVSCVSSVHDVSSVVSQVVCVVVQQKDWDDDPVGTIGMHTDPVSNVVNVVVPD

Organism: Cupriavidus pinatubonensis (strain JMP 134 / LMG 1197) (NCBI:txid264198)

Solvent-accessible surface area: 9257 Å² total

InterPro domains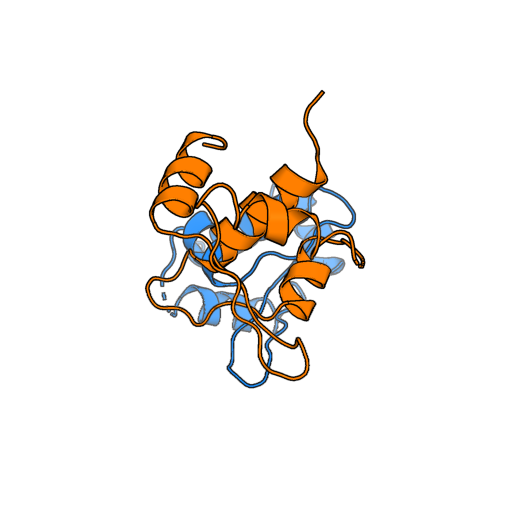:
  IPR036388 Winged helix-like DNA-binding domain superfamily [G3DSA:1.10.10.10] (1-95)
  IPR036390 Winged helix DNA-binding domain superfamily [SSF46785] (12-92)

B-factor: mean 28.66, std 8.31, range [6.74, 67.89]

Secondary structure (DSSP, 8-state):
---HHHHHHHHHHHHHTSSTTPPPPBHHHHHHHHT---HHHHHHHHHHHTTSEEEEE-TTS-EEEEE-HHHHHHHHHH--/---HHHHHHHHHHHHHTSSTTPPPEEHHHHHHHHT---HHHHHHHHHHHTTSEEEEE-TTS-EEEEE-HHHHHHHHHH--

CATH classification: 1.10.10.10

Nearest PDB structures (foldseek):
  2obp-assembly2_B  TM=9.923E-01  e=2.044E-13  Cupriavidus pinatubonensis JMP134
  3eco-assembly1_A  TM=8.160E-01  e=5.297E-03  Staphylococcus aureus subsp. aureus Mu50
  5x7z-assembly1_A-2  TM=6.202E-01  e=6.049E-03  Mycobacterium tuberculosis H37Rv
  5loo-assembly8_L  TM=6.668E-01  e=1.284E-01  Bacillus subtilis
  5loo-assembly6_G  TM=5.551E-01  e=1.052E-01  Bacillus subtilis

Sequence (160 aa):
GIDPAIVEVLLVLREAGIIENGATPWSLPKIAKRAQLPSVLRRVLTQLQQAAGLADVSSVEADGRGHASLTQEGAALAAQLFPGIDPAIVEVLLVLREAGIENNGATPWSLPKIAKRAQLPSVLRRRVLTQLQQAAGLADDVSSVEAADDGGRRGHHASLTQEGAALAAQLFP